Protein AF-A0A9E1PV66-F1 (afdb_monomer_lite)

Secondary structure (DSSP, 8-state):
-----HHHHHHHHHHS----TT-S-HHHHHHHHHHHHHHHHHHHTT--GGG-PBP-SS-GGGGG-HHHHGGGGS----B-TTSB-TTS-B-S--

Sequence (94 aa):
MGGLTEEHRSSWNNNGFLVFPEFVDQQSLACLNTQIDALVAGFANHLSPQSTTIFSTTEQSHAQDEWFLSSGATIRPFFEDGAFDADGKLCVPF

Radius of gyration: 18.41 Å; chains: 1; bounding box: 38×35×48 Å

pLDDT: mean 84.61, std 11.54, range [45.38, 98.12]

Foldseek 3Di:
DDDDDPVQVVCCVVPVDDDDPCPDPPVRVVVVVVVVVVVLVVCVVPDDPLQEAADDPVDCPSVPRPNVVVCPVHDGDHHHPPCADPVRHGPDDD

Structure (mmCIF, N/CA/C/O backbone):
data_AF-A0A9E1PV66-F1
#
_entry.id   AF-A0A9E1PV66-F1
#
loop_
_atom_site.group_PDB
_atom_site.id
_atom_site.type_symbol
_atom_site.label_atom_id
_atom_site.label_alt_id
_atom_site.label_comp_id
_atom_site.label_asym_id
_atom_site.label_entity_id
_atom_site.label_seq_id
_atom_site.pdbx_PDB_ins_code
_atom_site.Cartn_x
_atom_site.Cartn_y
_atom_site.Cartn_z
_atom_site.occupancy
_atom_site.B_iso_or_equiv
_atom_site.auth_seq_id
_atom_site.auth_comp_id
_atom_site.auth_asym_id
_atom_site.auth_atom_id
_atom_site.pdbx_PDB_model_num
ATOM 1 N N . MET A 1 1 ? -6.986 6.632 24.034 1.00 45.38 1 MET A N 1
ATOM 2 C CA . MET A 1 1 ? -7.107 5.608 22.975 1.00 45.38 1 MET A CA 1
ATOM 3 C C . MET A 1 1 ? -8.445 4.918 23.148 1.00 45.38 1 MET A C 1
ATOM 5 O O . MET A 1 1 ? -8.668 4.333 24.201 1.00 45.38 1 MET A O 1
ATOM 9 N N . GLY A 1 2 ? -9.353 5.080 22.186 1.00 69.44 2 GLY A N 1
ATOM 10 C CA . GLY A 1 2 ? -10.643 4.390 22.187 1.00 69.44 2 GLY A CA 1
ATOM 11 C C . GLY A 1 2 ? -10.467 2.959 21.686 1.00 69.44 2 GLY A C 1
ATOM 12 O O . GLY A 1 2 ? -9.753 2.737 20.713 1.00 69.44 2 GLY A O 1
ATOM 13 N N . GLY A 1 3 ? -11.060 1.994 22.384 1.00 85.00 3 GLY A N 1
ATOM 14 C CA . GLY A 1 3 ? -11.105 0.604 21.934 1.00 85.00 3 GLY A CA 1
ATOM 15 C C . GLY A 1 3 ? -12.225 0.364 20.919 1.00 85.00 3 GLY A C 1
ATOM 16 O O . GLY A 1 3 ? -13.042 1.243 20.652 1.00 85.00 3 GLY A O 1
ATOM 17 N N . LEU A 1 4 ? -12.287 -0.855 20.382 1.00 92.75 4 LEU A N 1
ATOM 18 C CA . LEU A 1 4 ? -13.409 -1.296 19.551 1.00 92.75 4 LEU A CA 1
ATOM 19 C C . LEU A 1 4 ? -14.712 -1.277 20.361 1.00 92.75 4 LEU A C 1
ATOM 21 O O . LEU A 1 4 ? -14.754 -1.856 21.455 1.00 92.75 4 LEU A O 1
ATOM 25 N N . THR A 1 5 ? -15.755 -0.655 19.801 1.00 94.62 5 THR A N 1
ATOM 26 C CA . THR A 1 5 ? -17.121 -0.722 20.331 1.00 94.62 5 THR A CA 1
ATOM 27 C C . THR A 1 5 ? -17.697 -2.123 20.139 1.00 94.62 5 THR A C 1
ATOM 29 O O . THR A 1 5 ? -17.122 -2.953 19.425 1.00 94.62 5 THR A O 1
ATOM 32 N N . GLU A 1 6 ? -18.833 -2.400 20.770 1.00 95.75 6 GLU A N 1
ATOM 33 C CA . GLU A 1 6 ? -19.501 -3.692 20.613 1.00 95.75 6 GLU A CA 1
ATOM 34 C C . GLU A 1 6 ? -20.021 -3.894 19.185 1.00 95.75 6 GLU A C 1
ATOM 36 O O . GLU A 1 6 ? -19.954 -4.995 18.641 1.00 95.75 6 GLU A O 1
ATOM 41 N N . GLU A 1 7 ? -20.441 -2.816 18.525 1.00 94.50 7 GLU A N 1
ATOM 42 C CA . GLU A 1 7 ? -20.855 -2.833 17.123 1.00 94.50 7 GLU A CA 1
ATOM 43 C C . GLU A 1 7 ? -19.678 -3.170 16.203 1.00 94.50 7 GLU A C 1
ATOM 45 O O . GLU A 1 7 ? -19.822 -3.999 15.303 1.00 94.50 7 GLU A O 1
ATOM 50 N N . HIS A 1 8 ? -18.490 -2.599 16.451 1.00 95.50 8 HIS A N 1
ATOM 51 C CA . HIS A 1 8 ? -17.277 -2.979 15.722 1.00 95.50 8 HIS A CA 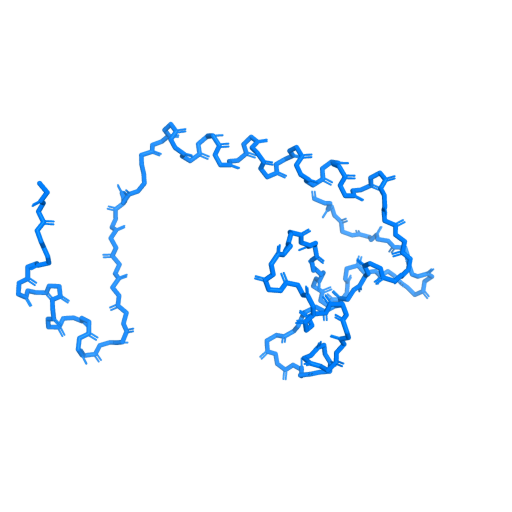1
ATOM 52 C C . HIS A 1 8 ? -16.935 -4.458 15.951 1.00 95.50 8 HIS A C 1
ATOM 54 O O . HIS A 1 8 ? -16.647 -5.184 15.006 1.00 95.50 8 HIS A O 1
ATOM 60 N N . ARG A 1 9 ? -17.013 -4.961 17.185 1.00 95.62 9 ARG A N 1
ATOM 61 C CA . ARG A 1 9 ? -16.737 -6.384 17.463 1.00 95.62 9 ARG A CA 1
ATOM 62 C C . ARG A 1 9 ? -17.739 -7.304 16.771 1.00 95.62 9 ARG A C 1
ATOM 64 O O . ARG A 1 9 ? -17.342 -8.289 16.156 1.00 95.62 9 ARG A O 1
ATOM 71 N N . SER A 1 10 ? -19.019 -6.951 16.815 1.00 96.25 10 SER A N 1
ATOM 72 C CA . SER A 1 10 ? -20.089 -7.699 16.154 1.00 96.25 10 SER A CA 1
ATOM 73 C C . SER A 1 10 ? -19.921 -7.707 14.633 1.00 96.25 10 SER A C 1
ATOM 75 O O . SER A 1 10 ? -20.015 -8.762 14.011 1.00 96.25 10 SER A O 1
ATOM 77 N N . SER A 1 11 ? -19.614 -6.557 14.026 1.00 96.12 11 SER A N 1
ATOM 78 C CA . SER A 1 11 ? -19.370 -6.457 12.582 1.00 96.12 11 SER A CA 1
ATOM 79 C C . SER A 1 11 ? -18.131 -7.249 12.154 1.00 96.12 11 SER A C 1
ATOM 81 O O . SER A 1 11 ? -18.206 -7.998 11.185 1.00 96.12 11 SER A O 1
ATOM 83 N N . TRP A 1 12 ? -17.032 -7.183 12.915 1.00 96.50 12 TRP A N 1
ATOM 84 C CA . TRP A 1 12 ? -15.848 -8.015 12.677 1.00 96.50 12 TRP A CA 1
ATOM 85 C C . TRP A 1 12 ? -16.190 -9.506 12.684 1.00 96.50 12 TRP A C 1
ATOM 87 O O . TRP A 1 12 ? -15.843 -10.222 11.750 1.00 96.50 12 TRP A O 1
ATOM 97 N N . ASN A 1 13 ? -16.899 -9.970 13.717 1.00 97.12 13 ASN A N 1
ATOM 98 C CA . ASN A 1 13 ? -17.253 -11.382 13.857 1.00 97.12 13 ASN A CA 1
ATOM 99 C C . ASN A 1 13 ? -18.153 -11.878 12.717 1.00 97.12 13 ASN A C 1
ATOM 101 O O . ASN A 1 13 ? -18.018 -13.021 12.292 1.00 97.12 13 ASN A O 1
ATOM 105 N N . ASN A 1 14 ? -19.051 -11.026 12.216 1.00 97.25 14 ASN A N 1
ATOM 106 C CA . ASN A 1 14 ? -19.981 -11.392 11.149 1.00 97.25 14 ASN A CA 1
ATOM 107 C C . ASN A 1 14 ? -19.360 -11.303 9.749 1.00 97.25 14 ASN A C 1
ATOM 109 O O . ASN A 1 14 ? -19.718 -12.091 8.878 1.00 97.25 14 ASN A O 1
ATOM 113 N N . ASN A 1 15 ? -18.456 -10.346 9.523 1.00 97.25 15 ASN A N 1
ATOM 114 C CA . ASN A 1 15 ? -17.968 -10.006 8.183 1.00 97.25 15 ASN A CA 1
ATOM 115 C C . ASN A 1 15 ? -16.511 -10.423 7.930 1.00 97.25 15 ASN A C 1
ATOM 117 O O . ASN A 1 15 ? -16.088 -10.477 6.780 1.00 97.25 15 ASN A O 1
ATOM 121 N N . GLY A 1 16 ? -15.726 -10.691 8.977 1.00 97.12 16 GLY A N 1
ATOM 122 C CA . GLY A 1 16 ? -14.290 -10.983 8.882 1.00 97.12 16 GLY A CA 1
ATOM 123 C C . GLY A 1 16 ? -13.401 -9.756 8.637 1.00 97.12 16 GLY A C 1
ATOM 124 O O . GLY A 1 16 ? -12.191 -9.903 8.490 1.00 97.12 16 GLY A O 1
ATOM 125 N N . PHE A 1 17 ? -13.978 -8.551 8.597 1.00 95.44 17 PHE A N 1
ATOM 126 C CA . PHE A 1 17 ? -13.262 -7.284 8.442 1.00 95.44 17 PHE A CA 1
ATOM 127 C C . PHE A 1 17 ? -14.006 -6.131 9.127 1.00 95.44 17 PHE A C 1
ATOM 129 O O . PHE A 1 17 ? -15.170 -6.256 9.514 1.00 95.44 17 PHE A O 1
ATOM 136 N N . LEU A 1 18 ? -13.330 -4.987 9.253 1.00 95.50 18 LEU A N 1
ATOM 137 C CA . LEU A 1 18 ? -13.908 -3.731 9.727 1.00 95.50 18 LEU A CA 1
ATOM 138 C C . LEU A 1 18 ? -13.481 -2.558 8.856 1.00 95.50 18 LEU A C 1
ATOM 140 O O . LEU A 1 18 ? -12.340 -2.496 8.406 1.00 95.50 18 LEU A O 1
ATOM 144 N N . VAL A 1 19 ? -14.396 -1.606 8.676 1.00 92.00 19 VAL A N 1
ATOM 145 C CA . VAL A 1 19 ? -14.135 -0.345 7.978 1.00 92.00 19 VAL A CA 1
ATOM 146 C C . VAL A 1 19 ? -14.126 0.779 9.000 1.00 92.00 19 VAL A C 1
ATOM 148 O O . VAL A 1 19 ? -15.116 0.990 9.698 1.00 92.00 19 VAL A O 1
ATOM 151 N N . PHE A 1 20 ? -13.017 1.512 9.053 1.00 92.12 20 PHE A N 1
ATOM 152 C CA . PHE A 1 20 ? -12.886 2.737 9.832 1.00 92.12 20 PHE A CA 1
ATOM 153 C C . PHE A 1 20 ? -12.794 3.923 8.873 1.00 92.12 20 PHE A C 1
ATOM 155 O O . PHE A 1 20 ? -11.741 4.126 8.261 1.00 92.12 20 PHE A O 1
ATOM 162 N N . PRO A 1 21 ? -13.880 4.696 8.708 1.00 91.00 21 PRO A N 1
ATOM 163 C CA . PRO A 1 21 ? -13.821 5.938 7.953 1.00 91.00 21 PRO A CA 1
ATOM 164 C C . PRO A 1 21 ? -12.788 6.874 8.580 1.00 91.00 21 PRO A C 1
ATOM 166 O O . PRO A 1 21 ? -12.707 6.963 9.803 1.00 91.00 21 PRO A O 1
ATOM 169 N N . GLU A 1 22 ? -12.002 7.548 7.739 1.00 91.38 22 GLU A N 1
ATOM 170 C CA . GLU A 1 22 ? -11.061 8.595 8.170 1.00 91.38 22 GLU A CA 1
ATOM 171 C C . GLU A 1 22 ? -10.064 8.132 9.253 1.00 91.38 22 GLU A C 1
ATOM 173 O O . GLU A 1 22 ? -9.620 8.914 10.090 1.00 91.38 22 GLU A O 1
ATOM 178 N N . PHE A 1 23 ? -9.699 6.843 9.240 1.00 91.94 23 PHE A N 1
ATOM 179 C CA . PHE A 1 23 ? -8.779 6.254 10.219 1.00 91.94 23 PHE A CA 1
ATOM 180 C C . PHE A 1 23 ? -7.390 6.904 10.212 1.00 91.94 23 PHE A C 1
ATOM 182 O O . PHE A 1 23 ? -6.744 7.013 11.253 1.00 91.94 23 PHE A O 1
ATOM 189 N N . VAL A 1 24 ? -6.936 7.313 9.028 1.00 93.94 24 VAL A N 1
ATOM 190 C CA . VAL A 1 24 ? -5.653 7.981 8.818 1.00 93.94 24 VAL A CA 1
ATOM 191 C C . VAL A 1 24 ? -5.927 9.445 8.510 1.00 93.94 24 VAL A C 1
ATOM 193 O O . VAL A 1 24 ? -6.751 9.760 7.650 1.00 93.94 24 VAL A O 1
ATOM 196 N N . ASP A 1 25 ? -5.236 10.342 9.204 1.00 95.81 25 ASP A N 1
ATOM 197 C CA . ASP A 1 25 ? -5.360 11.773 8.966 1.00 95.81 25 ASP A CA 1
ATOM 198 C C . ASP A 1 25 ? -4.708 12.192 7.633 1.00 95.81 25 ASP A C 1
ATOM 200 O O . ASP A 1 25 ? -3.834 11.516 7.083 1.00 95.81 25 ASP A O 1
ATOM 204 N N . GLN A 1 26 ? -5.121 13.350 7.118 1.00 96.62 26 GLN A N 1
ATOM 205 C CA . GLN A 1 26 ? -4.667 13.859 5.820 1.00 96.62 26 GLN A CA 1
ATOM 206 C C . GLN A 1 26 ? -3.153 14.111 5.757 1.00 96.62 26 GLN A C 1
ATOM 208 O O . GLN A 1 26 ? -2.549 13.948 4.697 1.00 96.62 26 GLN A O 1
ATOM 213 N N . GLN A 1 27 ? -2.517 14.486 6.872 1.00 97.69 27 GLN A N 1
ATOM 214 C CA . GLN A 1 27 ? -1.076 14.732 6.904 1.00 97.69 27 GLN A CA 1
ATOM 215 C C 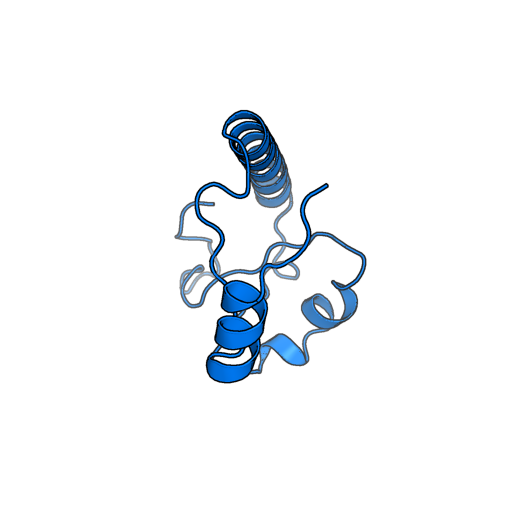. GLN A 1 27 ? -0.299 13.414 6.818 1.00 97.69 27 GLN A C 1
ATOM 217 O O . GLN A 1 27 ? 0.672 13.323 6.064 1.00 97.69 27 GLN A O 1
ATOM 222 N N . SER A 1 28 ? -0.744 12.382 7.535 1.00 97.31 28 SER A N 1
ATOM 223 C CA . SER A 1 28 ? -0.179 11.033 7.443 1.00 97.31 28 SER A CA 1
ATOM 224 C C . SER A 1 28 ? -0.331 10.445 6.036 1.00 97.31 28 SER A C 1
ATOM 226 O O . SER A 1 28 ? 0.626 9.873 5.513 1.00 97.31 28 SER A O 1
ATOM 228 N N . LEU A 1 29 ? -1.480 10.650 5.379 1.00 97.06 29 LEU A N 1
ATOM 229 C CA . LEU A 1 29 ? -1.687 10.247 3.979 1.00 97.06 29 LEU A CA 1
ATOM 230 C C . LEU A 1 29 ? -0.736 10.976 3.018 1.00 97.06 29 LEU A C 1
ATOM 232 O O . LEU A 1 29 ? -0.111 10.341 2.171 1.00 97.06 29 LEU A O 1
ATOM 236 N N . ALA A 1 30 ? -0.570 12.293 3.168 1.00 97.88 30 ALA A N 1
ATOM 237 C CA . ALA A 1 30 ? 0.354 13.069 2.339 1.00 97.88 30 ALA A CA 1
ATOM 238 C C . ALA A 1 30 ? 1.819 12.624 2.517 1.00 97.88 30 ALA A C 1
ATOM 240 O O . ALA A 1 30 ? 2.573 12.548 1.544 1.00 97.88 30 ALA A O 1
ATOM 241 N N . CYS A 1 31 ? 2.213 12.291 3.750 1.00 98.12 31 CYS A N 1
ATOM 242 C CA . CYS A 1 31 ? 3.533 11.743 4.056 1.00 98.12 31 CYS A CA 1
ATOM 243 C C . CYS A 1 31 ? 3.748 10.377 3.387 1.00 98.12 31 CYS A C 1
ATOM 245 O O . CYS A 1 31 ? 4.783 10.157 2.758 1.00 98.12 31 CYS A O 1
ATOM 247 N N . LEU A 1 32 ? 2.752 9.485 3.467 1.00 97.00 32 LEU A N 1
ATOM 248 C CA . LEU A 1 32 ? 2.802 8.168 2.829 1.00 97.00 32 LEU A CA 1
ATOM 249 C C . LEU A 1 32 ? 2.949 8.287 1.307 1.00 97.00 32 LEU A C 1
ATOM 251 O O . LEU A 1 32 ? 3.810 7.623 0.734 1.00 97.00 32 LEU A O 1
ATOM 255 N N . ASN A 1 33 ? 2.175 9.178 0.679 1.00 96.31 33 ASN A N 1
ATOM 256 C CA . ASN A 1 33 ? 2.256 9.441 -0.759 1.00 96.31 33 ASN A CA 1
ATOM 257 C C . ASN A 1 33 ? 3.639 9.973 -1.165 1.00 96.31 33 ASN A C 1
ATOM 259 O O . ASN A 1 33 ? 4.267 9.450 -2.076 1.00 96.31 33 ASN A O 1
ATOM 263 N N . THR A 1 34 ? 4.175 10.943 -0.420 1.00 97.62 34 THR A N 1
ATOM 264 C CA . THR A 1 34 ? 5.520 11.477 -0.697 1.00 97.62 34 THR A CA 1
ATOM 265 C C . THR A 1 34 ? 6.590 10.383 -0.619 1.00 97.62 34 THR A C 1
ATOM 267 O O . THR A 1 34 ? 7.508 10.343 -1.439 1.00 97.62 34 THR A O 1
ATOM 270 N N . GLN A 1 35 ? 6.482 9.476 0.358 1.00 96.81 35 GLN A N 1
ATOM 271 C CA . GLN A 1 35 ? 7.456 8.397 0.504 1.0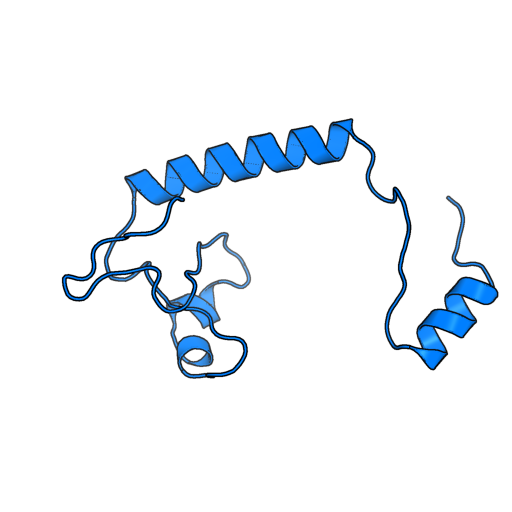0 96.81 35 GLN A CA 1
ATOM 272 C C . GLN A 1 35 ? 7.321 7.305 -0.547 1.00 96.81 35 GLN A C 1
ATOM 274 O O . GLN A 1 35 ? 8.352 6.795 -0.989 1.00 96.81 35 GLN A O 1
ATOM 279 N N . ILE A 1 36 ? 6.104 6.948 -0.965 1.00 94.62 36 ILE A N 1
ATOM 280 C CA . ILE A 1 36 ? 5.953 5.963 -2.036 1.00 94.62 36 ILE A CA 1
ATOM 281 C C . ILE A 1 36 ? 6.458 6.525 -3.369 1.00 94.62 36 ILE A C 1
ATOM 283 O O . ILE A 1 36 ? 7.184 5.814 -4.057 1.00 94.62 36 ILE A O 1
ATOM 287 N N . ASP A 1 37 ? 6.227 7.811 -3.661 1.00 93.44 37 ASP A N 1
ATOM 288 C CA . ASP A 1 37 ? 6.758 8.477 -4.861 1.00 93.44 37 ASP A CA 1
ATOM 289 C C . ASP A 1 37 ? 8.294 8.411 -4.910 1.00 93.44 37 ASP A C 1
ATOM 291 O O . ASP A 1 37 ? 8.893 8.080 -5.936 1.00 93.44 37 ASP A O 1
ATOM 295 N N . ALA A 1 38 ? 8.953 8.673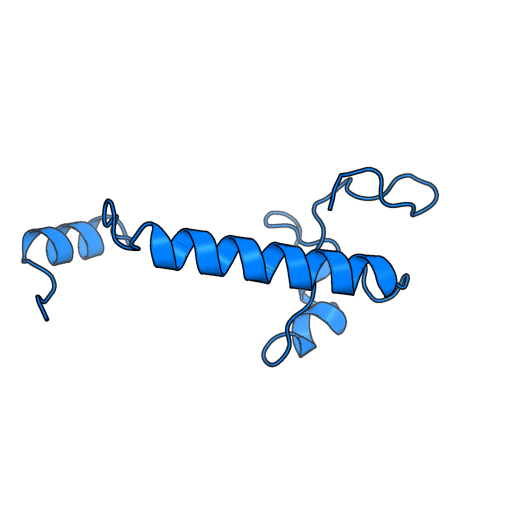 -3.776 1.00 93.88 38 ALA A N 1
ATOM 296 C CA . ALA A 1 38 ? 10.408 8.596 -3.673 1.00 93.88 38 ALA A CA 1
ATOM 297 C C . ALA A 1 38 ? 10.940 7.163 -3.859 1.00 93.88 38 ALA A C 1
ATOM 299 O O . ALA A 1 38 ? 11.953 6.962 -4.536 1.00 93.88 38 ALA A O 1
ATOM 300 N N . LEU A 1 39 ? 10.267 6.161 -3.279 1.00 92.25 39 LEU A N 1
ATOM 301 C CA . LEU A 1 39 ? 10.632 4.749 -3.438 1.00 92.25 39 LEU A CA 1
ATOM 302 C C . LEU A 1 39 ? 10.466 4.290 -4.888 1.00 92.25 39 LEU A C 1
ATOM 304 O O . LEU A 1 39 ? 11.374 3.674 -5.442 1.00 92.25 39 LEU A O 1
ATOM 308 N N . VAL A 1 40 ? 9.339 4.633 -5.509 1.00 88.75 40 VAL A N 1
ATOM 309 C CA . VAL A 1 40 ? 9.020 4.318 -6.904 1.00 88.75 40 VAL A CA 1
ATOM 310 C C . VAL A 1 40 ? 10.059 4.912 -7.853 1.00 88.75 40 VAL A C 1
ATOM 312 O O . VAL A 1 40 ? 10.636 4.185 -8.665 1.00 88.75 40 VAL A O 1
ATOM 315 N N . ALA A 1 41 ? 10.388 6.198 -7.697 1.00 87.88 41 ALA A N 1
ATOM 316 C CA . ALA A 1 41 ? 11.443 6.838 -8.481 1.00 87.88 41 ALA A CA 1
ATOM 317 C C . ALA A 1 41 ? 12.808 6.156 -8.277 1.00 87.88 41 ALA A C 1
ATOM 319 O O . ALA A 1 41 ? 13.573 5.984 -9.227 1.00 87.88 41 ALA A O 1
ATOM 320 N N . GLY A 1 42 ? 13.110 5.729 -7.047 1.00 89.12 42 GLY A N 1
ATOM 321 C CA . GLY A 1 42 ? 14.301 4.941 -6.734 1.00 89.12 42 GLY A CA 1
ATOM 322 C C . GLY A 1 42 ? 14.339 3.608 -7.484 1.00 89.12 42 GLY A C 1
ATOM 323 O O . GLY A 1 42 ? 15.348 3.288 -8.111 1.00 89.12 42 GLY A O 1
ATOM 324 N N . PHE A 1 43 ? 13.242 2.849 -7.476 1.00 86.06 43 PHE A N 1
ATOM 325 C CA . PHE A 1 43 ? 13.163 1.560 -8.165 1.00 86.06 43 PHE A CA 1
ATOM 326 C C . PHE A 1 43 ? 13.260 1.692 -9.682 1.00 86.06 43 PHE A C 1
ATOM 328 O O . PHE A 1 43 ? 13.993 0.919 -10.297 1.00 86.06 43 PHE A O 1
ATOM 335 N N . ALA A 1 44 ? 12.603 2.689 -10.281 1.00 78.75 44 ALA A N 1
ATOM 336 C CA . ALA A 1 44 ? 12.654 2.931 -11.724 1.00 78.75 44 ALA A CA 1
ATOM 337 C C . ALA A 1 44 ? 14.093 3.113 -12.244 1.00 78.75 44 ALA A C 1
ATOM 339 O O . ALA A 1 44 ? 14.431 2.634 -13.325 1.00 78.75 44 ALA A O 1
ATOM 340 N N . ASN A 1 45 ? 14.968 3.731 -11.444 1.00 77.88 45 ASN A N 1
ATOM 341 C CA . ASN A 1 45 ? 16.382 3.927 -11.784 1.00 77.88 45 ASN A CA 1
ATOM 342 C C . ASN A 1 45 ? 17.241 2.654 -11.656 1.00 77.88 45 ASN A C 1
ATOM 344 O O . ASN A 1 45 ? 18.384 2.635 -12.117 1.00 77.88 45 ASN A O 1
ATOM 348 N N . HIS A 1 46 ? 16.721 1.603 -11.018 1.00 73.88 46 HIS A N 1
ATOM 349 C CA . HIS A 1 46 ? 17.461 0.390 -10.659 1.00 73.88 46 HIS A CA 1
ATOM 350 C C . HIS A 1 46 ? 16.787 -0.907 -11.123 1.00 73.88 46 HIS A C 1
ATOM 352 O O . HIS A 1 46 ? 17.199 -1.990 -10.702 1.00 73.88 46 HIS A O 1
ATOM 358 N N . LEU A 1 47 ? 15.774 -0.827 -11.991 1.00 72.50 47 LEU A N 1
ATOM 359 C CA . LEU A 1 47 ? 15.121 -2.020 -12.515 1.00 72.50 47 LEU A CA 1
ATOM 360 C C . LEU A 1 47 ? 16.092 -2.893 -13.312 1.00 72.50 47 LEU A C 1
ATOM 362 O O . LEU A 1 47 ? 16.759 -2.445 -14.244 1.00 72.50 47 LEU A O 1
ATOM 366 N N . SER A 1 48 ? 16.110 -4.175 -12.960 1.00 69.31 48 SER A N 1
ATOM 367 C CA . SER A 1 48 ? 16.770 -5.238 -13.710 1.00 69.31 48 SER A CA 1
ATOM 368 C C . SER A 1 48 ? 15.748 -6.323 -14.057 1.00 69.31 48 SER A C 1
ATOM 370 O O . SER A 1 48 ? 14.744 -6.427 -13.354 1.00 69.31 48 SER A O 1
ATOM 372 N N . PRO A 1 49 ? 15.990 -7.186 -15.061 1.00 66.12 49 PRO A N 1
ATOM 373 C CA . PRO A 1 49 ? 15.076 -8.283 -15.391 1.00 66.12 49 PRO A CA 1
ATOM 374 C C . PRO A 1 49 ? 14.751 -9.209 -14.205 1.00 66.12 49 PRO A C 1
ATOM 376 O O . PRO A 1 49 ? 1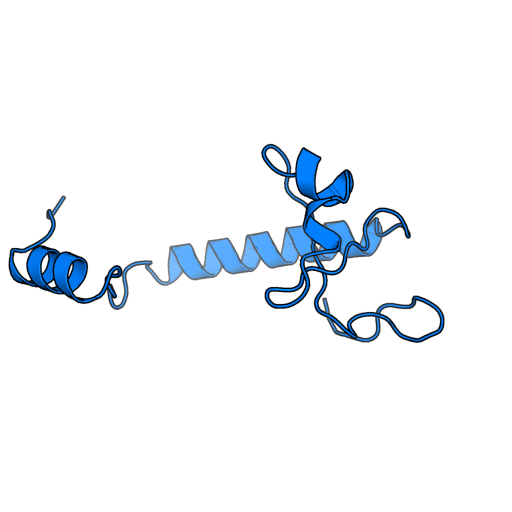3.648 -9.729 -14.121 1.00 66.12 49 PRO A O 1
ATOM 379 N N . GLN A 1 50 ? 15.670 -9.375 -13.245 1.00 61.91 50 GLN A N 1
ATOM 380 C CA . GLN A 1 50 ? 15.448 -10.187 -12.035 1.00 61.91 50 GLN A CA 1
ATOM 381 C C . GLN A 1 50 ? 14.539 -9.501 -10.999 1.00 61.91 50 GLN A C 1
ATOM 383 O O . GLN A 1 50 ? 14.111 -10.131 -10.043 1.00 61.91 50 GLN A O 1
ATOM 388 N N . SER A 1 51 ? 14.250 -8.212 -11.181 1.00 60.78 51 SER A N 1
ATOM 389 C CA . SER A 1 51 ? 13.445 -7.376 -10.284 1.00 60.78 51 SER A CA 1
ATOM 390 C C . SER A 1 51 ? 12.001 -7.202 -10.772 1.00 60.78 51 SER A C 1
ATOM 392 O O . SER A 1 51 ? 11.334 -6.261 -10.352 1.00 60.78 51 SER A O 1
ATOM 394 N N . THR A 1 52 ? 11.541 -8.047 -11.704 1.00 68.75 52 THR A N 1
ATOM 395 C CA . THR A 1 52 ? 10.288 -7.869 -12.468 1.00 68.75 52 THR A CA 1
ATOM 396 C C . THR A 1 52 ? 9.233 -8.942 -12.190 1.00 68.75 52 THR A C 1
ATOM 398 O O . THR A 1 52 ? 8.400 -9.231 -13.045 1.00 68.75 52 THR A O 1
ATOM 401 N N . THR A 1 53 ? 9.240 -9.547 -10.999 1.00 78.06 53 THR A N 1
ATOM 402 C CA . THR A 1 53 ? 8.240 -10.560 -10.637 1.00 78.06 53 THR A CA 1
ATOM 403 C C . THR A 1 53 ? 6.823 -9.990 -10.758 1.00 78.06 53 THR A C 1
ATOM 405 O O . THR A 1 53 ? 6.461 -9.021 -10.081 1.00 78.06 53 THR A O 1
ATOM 408 N N . ILE A 1 54 ? 6.025 -10.618 -11.623 1.00 78.69 54 ILE A N 1
ATOM 409 C CA . ILE A 1 54 ? 4.602 -10.329 -11.785 1.00 78.69 54 ILE A CA 1
ATOM 410 C C . ILE A 1 54 ? 3.851 -10.927 -10.600 1.00 78.69 54 ILE A C 1
ATOM 412 O O . ILE A 1 54 ? 3.968 -12.122 -10.344 1.00 78.69 54 ILE A O 1
ATOM 416 N N . PHE A 1 55 ? 3.087 -10.118 -9.877 1.00 75.56 55 PHE A N 1
ATOM 417 C CA . PHE A 1 55 ? 2.214 -10.577 -8.806 1.00 75.56 55 PHE A CA 1
ATOM 418 C C . PHE A 1 55 ? 0.813 -10.809 -9.363 1.00 75.56 55 PHE A C 1
ATOM 420 O O . PHE A 1 55 ? 0.291 -9.998 -10.121 1.00 75.56 55 PHE A O 1
ATOM 427 N N . SER A 1 56 ? 0.189 -11.921 -8.982 1.00 72.44 56 SER A N 1
ATOM 428 C CA . SER A 1 56 ? -1.182 -12.218 -9.382 1.00 72.44 56 SER A CA 1
ATOM 429 C C . SER A 1 56 ? -1.953 -12.815 -8.219 1.00 72.44 56 SER A C 1
ATOM 431 O O . SER A 1 56 ? -1.502 -13.733 -7.539 1.00 72.44 56 SER A O 1
ATOM 433 N N . THR A 1 57 ? -3.162 -12.306 -8.008 1.00 69.56 57 THR A N 1
ATOM 434 C CA . THR A 1 57 ? -4.088 -12.860 -7.014 1.00 69.56 57 THR A CA 1
ATOM 435 C C . THR A 1 57 ? -4.801 -14.120 -7.512 1.00 69.56 57 THR A C 1
ATOM 437 O O . THR A 1 57 ? -5.378 -14.848 -6.704 1.00 69.56 57 THR A O 1
ATOM 440 N N . THR A 1 58 ? -4.743 -14.408 -8.818 1.00 73.38 58 THR A N 1
ATOM 441 C CA . THR A 1 58 ? -5.375 -15.579 -9.447 1.00 73.38 58 THR A CA 1
ATOM 442 C C . THR A 1 58 ? -4.368 -16.668 -9.810 1.00 73.38 58 THR A C 1
ATOM 444 O O . THR A 1 58 ? -4.699 -17.847 -9.724 1.00 73.38 58 THR A O 1
ATOM 447 N N . GLU A 1 59 ? -3.136 -16.291 -10.162 1.00 70.56 59 GLU A N 1
ATOM 448 C CA . GLU A 1 59 ? -2.063 -17.201 -10.572 1.00 70.56 59 GLU A CA 1
ATOM 449 C C . GLU A 1 59 ? -0.941 -17.240 -9.521 1.00 70.56 59 GLU A C 1
ATOM 451 O O . GLU A 1 59 ? -0.320 -16.235 -9.182 1.00 70.56 59 GLU A O 1
ATOM 456 N N . GLN A 1 60 ? -0.633 -18.428 -8.999 1.00 63.47 60 GLN A N 1
ATOM 457 C CA . GLN A 1 60 ? 0.329 -18.612 -7.897 1.00 63.47 60 GLN A CA 1
ATOM 458 C C . GLN A 1 60 ? 1.782 -18.813 -8.367 1.00 63.47 60 GLN A C 1
ATOM 460 O O . GLN A 1 60 ? 2.646 -19.159 -7.565 1.00 63.47 60 GLN A O 1
ATOM 465 N N . SER A 1 61 ? 2.084 -18.609 -9.652 1.00 67.81 61 SER A N 1
ATOM 466 C CA . SER A 1 61 ? 3.430 -18.812 -10.219 1.00 67.81 61 SER A CA 1
ATOM 467 C C . SER A 1 61 ? 4.507 -17.977 -9.511 1.00 67.81 61 SER A C 1
ATOM 469 O O . SER A 1 61 ? 5.597 -18.472 -9.238 1.00 67.81 61 SER A O 1
ATOM 471 N N . HIS A 1 62 ? 4.162 -16.748 -9.130 1.00 65.19 62 HIS A N 1
ATOM 472 C CA . HIS A 1 62 ? 4.997 -15.823 -8.365 1.00 65.19 62 HIS A CA 1
ATOM 473 C C . HIS A 1 62 ? 5.312 -16.285 -6.932 1.00 65.19 62 HIS A C 1
ATOM 475 O O . HIS A 1 62 ? 6.357 -15.939 -6.387 1.00 65.19 62 HIS A O 1
ATOM 481 N N . ALA A 1 63 ? 4.454 -17.114 -6.325 1.00 62.72 63 ALA A N 1
ATOM 482 C CA . ALA A 1 63 ? 4.599 -17.554 -4.938 1.00 62.72 63 ALA A CA 1
ATOM 483 C C . ALA A 1 63 ? 5.777 -18.523 -4.720 1.00 62.72 63 ALA A C 1
ATOM 485 O O . ALA A 1 63 ? 6.122 -18.818 -3.576 1.00 62.72 63 ALA A O 1
ATOM 486 N N . GLN A 1 64 ? 6.395 -19.021 -5.797 1.00 62.84 64 GLN A N 1
ATOM 487 C CA . GLN A 1 64 ? 7.593 -19.868 -5.744 1.00 62.84 64 GLN A CA 1
ATOM 488 C C . GLN A 1 64 ? 8.874 -19.148 -6.183 1.00 62.84 64 GLN A C 1
ATOM 490 O O . GLN A 1 64 ? 9.948 -19.750 -6.152 1.00 62.84 64 GLN A O 1
ATOM 495 N N . ASP A 1 65 ? 8.780 -17.879 -6.582 1.00 76.31 65 ASP A N 1
ATOM 496 C CA . ASP A 1 65 ? 9.940 -17.084 -6.970 1.00 76.31 65 ASP A CA 1
ATOM 497 C C . ASP A 1 65 ? 10.743 -16.680 -5.722 1.00 76.31 65 ASP A C 1
ATOM 499 O O . ASP A 1 65 ? 10.186 -16.199 -4.730 1.00 76.31 65 ASP A O 1
ATOM 503 N N . GLU A 1 66 ? 12.066 -16.855 -5.763 1.00 83.12 66 GLU A N 1
ATOM 504 C CA . GLU A 1 66 ? 12.973 -16.432 -4.691 1.00 83.12 66 GLU A CA 1
ATOM 505 C C . GLU A 1 66 ? 12.861 -14.924 -4.444 1.00 83.12 66 GLU A C 1
ATOM 507 O O . GLU A 1 66 ? 12.889 -14.494 -3.289 1.00 83.12 66 GLU A O 1
ATOM 512 N N . TRP A 1 67 ? 12.601 -14.132 -5.493 1.00 83.56 67 TRP A N 1
ATOM 513 C CA . TRP A 1 67 ? 12.338 -12.699 -5.365 1.00 83.56 67 TRP A CA 1
ATOM 514 C C . TRP A 1 67 ? 11.121 -12.398 -4.477 1.00 83.56 67 TRP A C 1
ATOM 516 O O . TRP A 1 67 ? 11.144 -11.450 -3.687 1.00 83.56 67 TRP A O 1
ATOM 526 N N . PHE A 1 68 ? 10.065 -13.206 -4.555 1.00 84.69 68 PHE A N 1
ATOM 527 C CA . PHE A 1 68 ? 8.897 -13.061 -3.690 1.00 84.69 68 PHE A CA 1
ATOM 528 C C . PHE A 1 68 ? 9.173 -13.622 -2.289 1.00 84.69 68 PHE A C 1
ATOM 530 O O . PHE A 1 68 ? 8.961 -12.934 -1.288 1.00 84.69 68 PHE A O 1
ATOM 537 N N . LEU A 1 69 ? 9.706 -14.842 -2.199 1.00 87.00 69 LEU A N 1
ATOM 538 C CA . LEU A 1 69 ? 9.906 -15.549 -0.930 1.00 87.00 69 LEU A CA 1
ATOM 539 C C . LEU A 1 69 ? 10.903 -14.846 0.002 1.00 87.00 69 LEU A C 1
ATOM 541 O O . LEU A 1 69 ? 10.707 -14.848 1.218 1.00 87.00 69 LEU A O 1
ATOM 545 N N . SER A 1 70 ? 11.945 -14.207 -0.540 1.00 88.69 70 SER A N 1
ATOM 546 C CA . SER A 1 70 ? 12.921 -13.450 0.257 1.00 88.69 70 SER A CA 1
ATOM 547 C C . SER A 1 70 ? 12.519 -11.989 0.508 1.00 88.69 70 SER A C 1
ATOM 549 O O . SER A 1 70 ? 13.264 -11.244 1.148 1.00 88.69 70 SER A O 1
ATOM 551 N N . SER A 1 71 ? 11.322 -11.566 0.076 1.00 88.25 71 SER A N 1
ATOM 552 C CA . SER A 1 71 ? 10.857 -10.182 0.238 1.00 88.25 71 SER A CA 1
ATOM 553 C C . SER A 1 71 ? 10.384 -9.835 1.658 1.00 88.25 71 SER A C 1
ATOM 555 O O . SER A 1 71 ? 10.341 -8.660 1.998 1.00 88.25 71 SER A O 1
ATOM 557 N N . GLY A 1 72 ? 10.119 -10.815 2.534 1.00 89.38 72 GLY A N 1
ATOM 558 C CA . GLY A 1 72 ? 9.472 -10.596 3.843 1.00 89.38 72 GLY A CA 1
ATOM 559 C C . GLY A 1 72 ? 10.178 -9.646 4.828 1.00 89.38 72 GLY A C 1
ATOM 560 O O . GLY A 1 72 ? 9.555 -9.196 5.786 1.00 89.38 72 GLY A O 1
ATOM 561 N N . ALA A 1 73 ? 11.455 -9.323 4.604 1.00 92.75 73 ALA A N 1
ATOM 562 C CA . ALA A 1 73 ? 12.221 -8.360 5.403 1.00 92.75 73 ALA A CA 1
ATOM 563 C C . ALA A 1 73 ? 12.792 -7.191 4.572 1.00 92.75 73 ALA A C 1
ATOM 565 O O . ALA A 1 73 ? 13.661 -6.461 5.049 1.00 92.75 73 ALA A O 1
ATOM 566 N N . THR A 1 74 ? 12.345 -7.018 3.323 1.00 90.62 74 THR A N 1
ATOM 567 C CA . THR A 1 74 ? 12.852 -5.991 2.397 1.00 90.62 74 THR A CA 1
ATOM 568 C C . THR A 1 74 ? 11.710 -5.314 1.641 1.00 90.62 74 THR A C 1
ATOM 570 O O . THR A 1 74 ? 10.636 -5.881 1.488 1.00 90.62 74 THR A O 1
ATOM 573 N N . ILE A 1 75 ? 11.931 -4.094 1.148 1.00 89.56 75 ILE A N 1
ATOM 574 C CA . ILE A 1 75 ? 10.960 -3.410 0.284 1.00 89.56 75 ILE A CA 1
ATOM 575 C C . ILE A 1 75 ? 11.309 -3.747 -1.165 1.00 89.56 75 ILE A C 1
ATOM 577 O O . ILE A 1 75 ? 12.423 -3.460 -1.606 1.00 89.56 75 ILE A O 1
ATOM 581 N N . ARG A 1 76 ? 10.372 -4.357 -1.896 1.00 88.00 76 ARG A N 1
ATOM 582 C CA . ARG A 1 76 ? 10.531 -4.712 -3.312 1.00 88.00 76 ARG A CA 1
ATOM 583 C C . ARG A 1 76 ? 9.280 -4.319 -4.101 1.00 88.00 76 ARG A C 1
ATOM 585 O O . ARG A 1 76 ? 8.181 -4.478 -3.568 1.00 88.00 76 ARG A O 1
ATOM 592 N N . PRO A 1 77 ? 9.427 -3.820 -5.340 1.00 87.00 77 PRO A N 1
ATOM 593 C CA . PRO A 1 77 ? 8.297 -3.637 -6.234 1.00 87.00 77 PRO A CA 1
ATOM 594 C C . PRO A 1 77 ? 7.817 -4.992 -6.769 1.00 87.00 77 PRO A C 1
ATOM 596 O O . PRO A 1 77 ? 8.609 -5.917 -6.973 1.00 87.00 77 PRO A O 1
ATOM 599 N N . PHE A 1 78 ? 6.517 -5.064 -7.022 1.00 87.38 78 PHE A N 1
ATOM 600 C CA . PHE A 1 78 ? 5.855 -6.143 -7.742 1.00 87.38 78 PHE A CA 1
ATOM 601 C C . PHE A 1 78 ? 4.995 -5.520 -8.834 1.00 87.38 78 PHE A C 1
ATOM 603 O O . PHE A 1 78 ? 4.470 -4.421 -8.649 1.00 87.38 78 PHE A O 1
ATOM 610 N N . PHE A 1 79 ? 4.868 -6.209 -9.961 1.00 85.88 79 PHE A N 1
ATOM 611 C CA . PHE A 1 79 ? 4.182 -5.679 -11.135 1.00 85.88 79 PHE A CA 1
ATOM 612 C C . PHE A 1 79 ? 2.894 -6.445 -11.405 1.00 85.88 79 PHE A C 1
ATOM 614 O O . PHE A 1 79 ? 2.824 -7.646 -11.164 1.00 85.88 79 PHE A O 1
ATOM 621 N N . GLU A 1 80 ? 1.886 -5.749 -11.916 1.00 84.12 80 GLU A N 1
ATOM 622 C CA . GLU A 1 80 ? 0.650 -6.376 -12.384 1.00 84.12 80 GLU A CA 1
ATOM 623 C C . GLU A 1 80 ? 0.884 -7.159 -13.682 1.00 84.12 80 GLU A C 1
ATOM 625 O O . GLU A 1 80 ? 1.829 -6.894 -14.437 1.00 84.12 80 GLU A O 1
ATOM 630 N N . ASP A 1 81 ? -0.011 -8.102 -13.972 1.00 81.94 81 ASP A N 1
ATOM 631 C CA . ASP A 1 81 ? -0.022 -8.764 -15.274 1.00 81.94 81 ASP A CA 1
ATOM 632 C C . ASP A 1 81 ? -0.213 -7.735 -16.404 1.00 81.94 81 ASP A C 1
ATOM 634 O O . ASP A 1 81 ? -1.012 -6.801 -16.303 1.00 81.94 81 ASP A O 1
ATOM 638 N N . GLY A 1 82 ? 0.561 -7.880 -17.479 1.00 82.69 82 GLY A N 1
ATOM 639 C CA . GLY A 1 82 ? 0.579 -6.925 -18.591 1.00 82.69 82 GLY A CA 1
ATOM 640 C C . GLY A 1 82 ? 1.316 -5.602 -18.330 1.00 82.69 82 GLY A C 1
ATOM 641 O O . GLY A 1 82 ? 1.253 -4.714 -19.177 1.00 82.69 82 GLY A O 1
ATOM 642 N N . ALA A 1 83 ? 2.041 -5.450 -17.213 1.00 84.56 83 ALA A N 1
ATOM 643 C 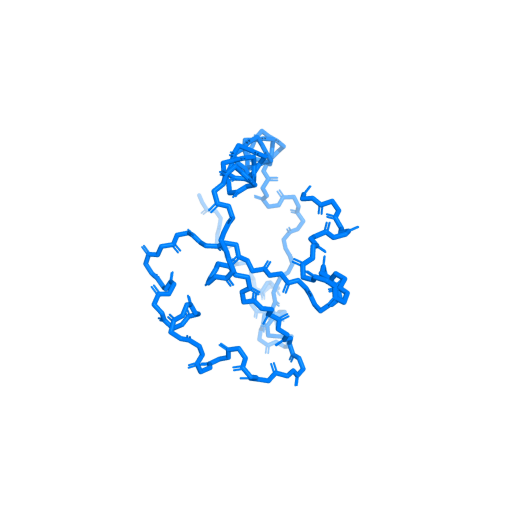CA . ALA A 1 83 ? 2.870 -4.261 -16.966 1.00 84.56 83 ALA A CA 1
ATOM 644 C C . ALA A 1 83 ? 4.036 -4.105 -17.965 1.00 84.56 83 ALA A C 1
ATOM 646 O O . ALA A 1 83 ? 4.525 -2.993 -18.189 1.00 84.56 83 ALA A O 1
ATOM 647 N N . PHE A 1 84 ? 4.477 -5.213 -18.566 1.00 84.12 84 PHE A N 1
ATOM 648 C CA . PHE A 1 84 ? 5.549 -5.258 -19.556 1.00 84.12 84 PHE A CA 1
ATOM 649 C C . PHE A 1 84 ? 5.004 -5.670 -20.925 1.00 84.12 84 PHE A C 1
ATOM 651 O O . PHE A 1 84 ? 4.107 -6.507 -21.025 1.00 84.12 84 PHE A O 1
ATOM 658 N N . ASP A 1 85 ? 5.558 -5.087 -21.986 1.00 84.62 85 ASP A N 1
ATOM 659 C CA . ASP A 1 85 ? 5.276 -5.501 -23.358 1.00 84.62 85 ASP A CA 1
ATOM 660 C C . ASP A 1 85 ? 6.024 -6.792 -23.751 1.00 84.62 85 ASP A C 1
ATOM 662 O O . ASP A 1 85 ? 6.756 -7.393 -22.962 1.00 84.62 85 ASP A O 1
ATOM 666 N N . ALA A 1 86 ? 5.832 -7.234 -24.998 1.00 82.94 86 ALA A N 1
ATOM 667 C CA . ALA A 1 86 ? 6.458 -8.447 -25.525 1.00 82.94 86 ALA A CA 1
ATOM 668 C C . ALA A 1 86 ? 7.998 -8.379 -25.576 1.00 82.94 86 ALA A C 1
ATOM 670 O O . ALA A 1 86 ? 8.648 -9.424 -25.600 1.00 82.94 86 ALA A O 1
ATOM 671 N N . ASP A 1 87 ? 8.570 -7.172 -25.571 1.00 81.50 87 ASP A N 1
ATOM 672 C CA . ASP A 1 87 ? 10.013 -6.933 -25.543 1.00 81.50 87 ASP A CA 1
ATOM 673 C C . ASP A 1 87 ? 10.546 -6.809 -24.098 1.00 81.50 87 ASP A C 1
ATOM 675 O O . ASP A 1 87 ? 11.735 -6.556 -23.886 1.00 81.50 87 ASP A O 1
ATOM 679 N N . GLY A 1 88 ? 9.687 -7.004 -23.088 1.00 76.25 88 GLY A N 1
ATOM 680 C CA . GLY A 1 88 ? 10.031 -6.921 -21.667 1.00 76.25 88 GLY A CA 1
ATOM 681 C C . GLY A 1 88 ? 10.194 -5.488 -21.163 1.00 76.25 88 GLY A C 1
ATOM 682 O O . GLY A 1 88 ? 10.800 -5.265 -20.111 1.00 76.25 88 GLY A O 1
ATOM 683 N N . LYS A 1 89 ? 9.688 -4.496 -21.901 1.00 81.44 89 LYS A N 1
ATOM 684 C CA . LYS A 1 89 ? 9.752 -3.089 -21.513 1.00 81.44 89 LYS A CA 1
ATOM 685 C C . LYS A 1 89 ? 8.502 -2.705 -20.732 1.00 81.44 89 LYS A C 1
ATOM 687 O O . LYS A 1 89 ? 7.383 -3.003 -21.139 1.00 81.44 89 LYS A O 1
ATOM 692 N N . LEU A 1 90 ? 8.702 -1.999 -19.620 1.00 81.19 90 LEU A N 1
ATOM 693 C CA . LEU A 1 90 ? 7.604 -1.462 -18.823 1.00 81.19 90 LEU A CA 1
ATOM 694 C C . LEU A 1 90 ? 6.778 -0.489 -19.679 1.00 81.19 90 LEU A C 1
ATOM 696 O O . LEU A 1 90 ? 7.317 0.488 -20.212 1.00 81.19 90 LEU A O 1
ATOM 700 N N . CYS A 1 91 ? 5.486 -0.770 -19.826 1.00 83.44 91 CYS A N 1
ATOM 701 C CA . CYS A 1 91 ? 4.564 0.002 -20.662 1.00 83.44 91 CYS A CA 1
ATOM 702 C C . CYS A 1 91 ? 3.461 0.702 -19.856 1.00 83.44 91 CYS A C 1
ATOM 704 O O . CYS A 1 91 ? 2.709 1.507 -20.408 1.00 83.44 91 CYS A O 1
ATOM 706 N N . VAL A 1 92 ? 3.404 0.446 -18.549 1.00 78.12 92 VAL A N 1
ATOM 707 C CA . VAL A 1 92 ? 2.554 1.163 -17.598 1.00 78.12 92 VAL A CA 1
ATOM 708 C C . VAL A 1 92 ? 3.358 2.236 -16.857 1.00 78.12 92 VAL A C 1
ATOM 710 O O . VAL A 1 92 ? 4.573 2.085 -16.691 1.00 78.12 92 VAL A O 1
ATOM 713 N N . PRO A 1 93 ? 2.719 3.338 -16.426 1.00 68.75 93 PRO A N 1
ATOM 714 C CA . PRO A 1 93 ? 3.350 4.278 -15.514 1.00 68.75 93 PRO A CA 1
ATOM 715 C C . PRO A 1 93 ? 3.794 3.562 -14.240 1.00 68.75 93 PRO A C 1
ATOM 717 O O . PRO A 1 93 ? 3.112 2.652 -13.765 1.00 68.75 93 PRO A O 1
ATOM 720 N N . PHE A 1 94 ? 4.927 4.008 -13.714 1.00 61.22 94 PHE A N 1
ATOM 721 C CA . PHE A 1 94 ? 5.301 3.743 -12.334 1.00 61.22 94 PHE A CA 1
ATOM 722 C C . PHE A 1 94 ? 4.444 4.568 -11.377 1.00 61.22 94 PHE A C 1
ATOM 724 O O . PHE A 1 94 ? 4.142 5.733 -11.737 1.00 61.22 94 PHE A O 1
#